Protein AF-A0A9D9MUZ7-F1 (afdb_monomer_lite)

Sequence (66 aa):
MPKTSVTVFAPATVANLGSGFDVFGLAISGLGDSLRMEPNTYGGIRIRSIKGDDGKLSTDPEQNTA

Radius of gyration: 15.8 Å; chains: 1; bounding box: 38×33×30 Å

Structure (mmCIF, N/CA/C/O backbone):
data_AF-A0A9D9MUZ7-F1
#
_entry.id   AF-A0A9D9MUZ7-F1
#
loop_
_atom_site.group_PDB
_atom_site.id
_atom_site.type_symbol
_atom_site.label_atom_id
_atom_site.label_alt_id
_atom_site.label_comp_id
_atom_site.label_asym_id
_atom_site.label_entity_id
_atom_site.label_seq_id
_atom_site.pdbx_PDB_ins_code
_atom_site.Cartn_x
_atom_site.Cartn_y
_atom_site.Cartn_z
_atom_site.occupancy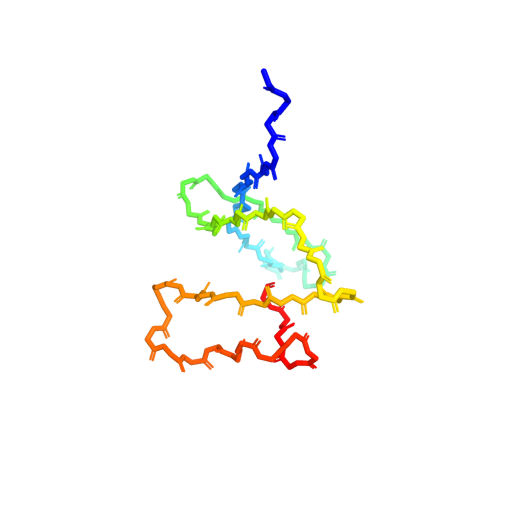
_atom_site.B_iso_or_equiv
_atom_site.auth_seq_id
_atom_site.auth_comp_id
_atom_site.auth_asym_id
_atom_site.auth_atom_id
_atom_site.pdbx_PDB_model_num
ATOM 1 N N . MET A 1 1 ? -13.401 23.340 13.472 1.00 52.66 1 MET A N 1
ATOM 2 C CA . MET A 1 1 ? -13.521 21.932 13.910 1.00 52.66 1 MET A CA 1
ATOM 3 C C . MET A 1 1 ? -12.240 21.213 13.514 1.00 52.66 1 MET A C 1
ATOM 5 O O . MET A 1 1 ? -11.821 21.413 12.377 1.00 52.66 1 MET A O 1
ATOM 9 N N . PRO A 1 2 ? -11.572 20.466 14.408 1.00 57.50 2 PRO A N 1
ATOM 10 C CA . PRO A 1 2 ? -10.396 19.694 14.016 1.00 57.50 2 PRO A CA 1
ATOM 11 C C . PRO A 1 2 ? -10.797 18.662 12.953 1.00 57.50 2 PRO A C 1
ATOM 13 O O . PRO A 1 2 ? -11.876 18.075 13.035 1.00 57.50 2 PRO A O 1
ATOM 16 N N . LYS A 1 3 ? -9.960 18.476 11.925 1.00 59.44 3 LYS A N 1
ATOM 17 C CA . LYS A 1 3 ? -10.177 17.435 10.911 1.00 59.44 3 LYS A CA 1
ATOM 18 C C . LYS A 1 3 ? -10.179 16.074 11.614 1.00 59.44 3 LYS A C 1
ATOM 20 O O . LYS A 1 3 ? -9.167 15.677 12.174 1.00 59.44 3 LYS A O 1
ATOM 25 N N . THR A 1 4 ? -11.298 15.359 11.561 1.00 88.56 4 THR A N 1
ATOM 26 C CA . THR A 1 4 ? -11.460 14.016 12.147 1.00 88.56 4 THR A CA 1
ATOM 27 C C . THR A 1 4 ? -10.967 12.902 11.224 1.00 88.56 4 THR A C 1
ATOM 29 O O . THR A 1 4 ? -11.195 11.732 11.498 1.00 88.56 4 THR A O 1
ATOM 32 N N . SER A 1 5 ? -10.303 13.235 10.116 1.00 93.25 5 SER A N 1
ATOM 33 C CA . SER A 1 5 ? -9.775 12.249 9.175 1.00 93.25 5 SER A CA 1
ATOM 34 C C . SER A 1 5 ? -8.454 12.694 8.565 1.00 93.25 5 SER A C 1
ATOM 36 O O . SER A 1 5 ? -8.280 13.882 8.279 1.00 93.25 5 SER A O 1
ATOM 38 N N . VAL A 1 6 ? -7.582 11.729 8.285 1.00 95.81 6 VAL A N 1
ATOM 39 C CA . VAL A 1 6 ? -6.321 11.904 7.557 1.00 95.81 6 VAL A CA 1
ATOM 40 C C . VAL A 1 6 ? -6.386 11.149 6.232 1.00 95.81 6 VAL A C 1
ATOM 42 O O . VAL A 1 6 ? -6.938 10.051 6.172 1.00 95.81 6 VAL A O 1
ATOM 45 N N . THR A 1 7 ? -5.836 11.747 5.176 1.00 96.69 7 THR A N 1
ATOM 46 C CA . THR A 1 7 ? -5.652 11.093 3.877 1.00 96.69 7 THR A CA 1
ATOM 47 C C . THR A 1 7 ? -4.175 11.136 3.521 1.00 96.69 7 THR A C 1
ATOM 49 O O . THR A 1 7 ? -3.559 12.197 3.626 1.00 96.69 7 THR A O 1
ATOM 52 N N . VAL A 1 8 ? -3.625 10.002 3.100 1.00 96.94 8 VAL A N 1
ATOM 53 C CA . VAL A 1 8 ? -2.231 9.848 2.674 1.00 96.94 8 VAL A CA 1
ATOM 54 C C . VAL A 1 8 ? -2.169 9.182 1.304 1.00 96.94 8 VAL A C 1
ATOM 56 O O . VAL A 1 8 ? -3.094 8.468 0.915 1.00 96.94 8 VAL A O 1
ATOM 59 N N . PHE A 1 9 ? -1.074 9.425 0.590 1.00 97.50 9 PHE A N 1
ATOM 60 C CA . PHE A 1 9 ? -0.730 8.754 -0.660 1.00 97.50 9 PHE A CA 1
ATOM 61 C C . PHE A 1 9 ? 0.605 8.031 -0.472 1.00 97.50 9 PHE A C 1
ATOM 63 O O . PHE A 1 9 ? 1.566 8.648 -0.006 1.00 97.50 9 PHE A O 1
ATOM 70 N N . ALA A 1 10 ? 0.656 6.749 -0.821 1.00 96.50 10 ALA A N 1
ATOM 71 C CA . ALA A 1 10 ? 1.854 5.922 -0.777 1.00 96.50 10 ALA A CA 1
ATOM 72 C C . ALA A 1 10 ? 2.297 5.606 -2.216 1.00 96.50 10 ALA A C 1
ATOM 74 O O . ALA A 1 10 ? 1.538 4.964 -2.941 1.00 96.50 10 ALA A O 1
ATOM 75 N N . PRO A 1 11 ? 3.481 6.064 -2.665 1.00 97.94 11 PRO A N 1
ATOM 76 C CA . PRO A 1 11 ? 3.946 5.808 -4.023 1.00 97.94 11 PRO A CA 1
ATOM 77 C C . PRO A 1 11 ? 4.294 4.332 -4.232 1.00 97.94 11 PRO A C 1
ATOM 79 O O . PRO A 1 11 ? 4.804 3.665 -3.331 1.00 97.94 11 PRO A O 1
ATOM 82 N N . ALA A 1 12 ? 4.091 3.853 -5.456 1.00 97.56 12 ALA A N 1
ATOM 83 C CA . ALA A 1 12 ? 4.590 2.564 -5.904 1.00 97.56 12 ALA A CA 1
ATOM 84 C C . ALA A 1 12 ? 6.126 2.525 -5.831 1.00 97.56 12 ALA A C 1
ATOM 86 O O . ALA A 1 12 ? 6.806 3.556 -5.905 1.00 97.56 12 ALA A O 1
ATOM 87 N N . THR A 1 13 ? 6.683 1.322 -5.707 1.00 97.06 13 THR A N 1
ATOM 88 C CA . THR A 1 13 ? 8.128 1.107 -5.607 1.00 97.06 13 THR A CA 1
ATOM 89 C C . THR A 1 13 ? 8.617 0.080 -6.623 1.00 97.06 13 THR A C 1
ATOM 91 O O . THR A 1 13 ? 7.882 -0.802 -7.062 1.00 97.06 13 THR A O 1
ATOM 94 N N . VAL A 1 14 ? 9.887 0.200 -7.001 1.00 96.56 14 VAL A N 1
ATOM 95 C CA . VAL A 1 14 ? 10.634 -0.824 -7.737 1.00 96.56 14 VAL A CA 1
ATOM 96 C C . VAL A 1 14 ? 11.688 -1.390 -6.798 1.00 96.56 14 VAL A C 1
ATOM 98 O O . VAL A 1 14 ? 12.497 -0.632 -6.263 1.00 96.56 14 VAL A O 1
ATOM 101 N N . ALA A 1 15 ? 11.681 -2.707 -6.603 1.00 96.06 15 ALA A N 1
ATOM 102 C CA . ALA A 1 15 ? 12.633 -3.418 -5.752 1.00 96.06 15 ALA A CA 1
ATOM 103 C C . ALA A 1 15 ? 13.734 -4.119 -6.567 1.00 96.06 15 ALA A C 1
ATOM 105 O O . ALA A 1 15 ? 13.642 -4.251 -7.791 1.00 96.06 15 ALA A O 1
ATOM 106 N N . ASN A 1 16 ? 14.759 -4.606 -5.865 1.00 94.12 16 ASN A N 1
ATOM 107 C CA . ASN A 1 16 ? 15.849 -5.476 -6.323 1.00 94.12 16 ASN A CA 1
ATOM 108 C C . ASN A 1 16 ? 16.846 -4.860 -7.319 1.00 94.12 16 ASN A C 1
ATOM 110 O O . ASN A 1 16 ? 18.023 -5.188 -7.252 1.00 94.12 16 ASN A O 1
ATOM 114 N N . LEU A 1 17 ? 16.419 -3.965 -8.221 1.00 93.25 17 LEU A N 1
ATOM 115 C CA . LEU A 1 17 ? 17.268 -3.166 -9.126 1.00 93.25 17 LEU A CA 1
ATOM 116 C C . LEU A 1 17 ? 18.529 -3.912 -9.636 1.00 93.25 17 LEU A C 1
ATOM 118 O O . LEU A 1 17 ? 19.660 -3.448 -9.488 1.00 93.25 17 LEU A O 1
ATOM 122 N N . GLY A 1 18 ? 18.327 -5.093 -10.232 1.00 92.44 18 GLY A N 1
ATOM 123 C CA . GLY A 1 18 ? 19.401 -5.945 -10.752 1.00 92.44 18 GLY A CA 1
ATOM 124 C C . GLY A 1 18 ? 20.117 -6.736 -9.655 1.00 92.44 18 GLY A C 1
ATOM 125 O O . GLY A 1 18 ? 19.518 -7.596 -9.017 1.00 92.44 18 GLY A O 1
ATOM 126 N N . SER A 1 19 ? 21.411 -6.472 -9.454 1.00 91.69 19 SER A N 1
ATOM 127 C CA . SER A 1 19 ? 22.237 -7.171 -8.456 1.00 91.69 19 SER A CA 1
ATOM 128 C C . SER A 1 19 ? 21.892 -6.821 -7.002 1.00 91.69 19 SER A C 1
ATOM 130 O O . SER A 1 19 ? 22.502 -7.368 -6.091 1.00 91.69 19 SER A O 1
ATOM 132 N N . GLY A 1 20 ? 20.955 -5.900 -6.772 1.00 95.31 20 GLY A N 1
ATOM 133 C CA . GLY A 1 20 ? 20.541 -5.427 -5.451 1.00 95.31 20 GLY A CA 1
ATOM 134 C C . GLY A 1 20 ? 19.379 -6.207 -4.841 1.00 95.31 20 GLY A C 1
ATOM 135 O O . GLY A 1 20 ? 18.564 -5.597 -4.147 1.00 95.31 20 GLY A O 1
ATOM 13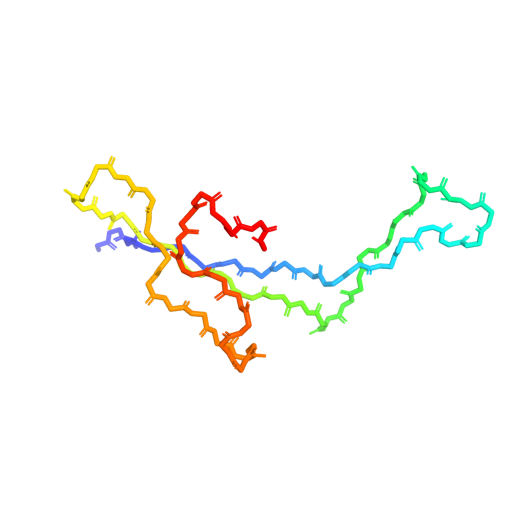6 N N . PHE A 1 21 ? 19.267 -7.508 -5.135 1.00 96.25 21 PHE A N 1
ATOM 137 C CA . PHE A 1 21 ? 18.224 -8.379 -4.588 1.00 96.25 21 PHE A CA 1
ATOM 138 C C . PHE A 1 21 ? 18.122 -8.220 -3.065 1.00 96.25 21 PHE A C 1
ATOM 140 O O . PHE A 1 21 ? 19.134 -8.316 -2.374 1.00 96.25 21 PHE A O 1
ATOM 147 N N . ASP A 1 22 ? 16.919 -7.924 -2.571 1.00 94.69 22 ASP A N 1
ATOM 148 C CA . ASP A 1 22 ? 16.591 -7.656 -1.162 1.00 94.69 22 ASP A CA 1
ATOM 149 C C . ASP A 1 22 ? 17.372 -6.503 -0.487 1.00 94.69 22 ASP A C 1
ATOM 151 O O . ASP A 1 22 ? 17.325 -6.344 0.732 1.00 94.69 22 ASP A O 1
ATOM 155 N N . VAL A 1 23 ? 18.061 -5.648 -1.255 1.00 96.38 23 VAL A N 1
ATOM 156 C CA . VAL A 1 23 ? 18.825 -4.497 -0.726 1.00 96.38 23 VAL A CA 1
ATOM 157 C C . VAL A 1 23 ? 18.333 -3.170 -1.295 1.00 96.38 23 VAL A C 1
ATOM 159 O O . VAL A 1 23 ? 18.255 -2.175 -0.575 1.00 96.38 23 VAL A O 1
ATOM 162 N N . PHE A 1 24 ? 18.017 -3.122 -2.589 1.00 96.81 24 PHE A N 1
ATOM 163 C CA . PHE A 1 24 ? 17.666 -1.875 -3.263 1.00 96.81 24 PHE A CA 1
ATOM 164 C C . PHE A 1 24 ? 16.160 -1.707 -3.464 1.00 96.81 24 PHE A C 1
ATOM 166 O O . PHE A 1 24 ? 15.452 -2.638 -3.849 1.00 96.81 24 PHE A O 1
ATOM 173 N N . GLY A 1 25 ? 15.695 -0.470 -3.279 1.00 96.44 25 GLY A N 1
ATOM 174 C CA . GLY A 1 25 ? 14.327 -0.047 -3.553 1.00 96.44 25 GLY A CA 1
ATOM 175 C C . GLY A 1 25 ? 14.263 1.429 -3.943 1.00 96.44 25 GLY A C 1
ATOM 176 O O . GLY A 1 25 ? 15.014 2.248 -3.414 1.00 96.44 25 GLY A O 1
ATOM 177 N N . LEU A 1 26 ? 13.370 1.770 -4.873 1.00 97.06 26 LEU A N 1
ATOM 178 C CA . LEU A 1 26 ? 13.139 3.137 -5.344 1.00 97.06 26 LEU A CA 1
ATOM 179 C C . LEU A 1 26 ? 11.639 3.431 -5.412 1.00 97.06 26 LEU A C 1
ATOM 181 O O . LEU A 1 26 ? 10.899 2.687 -6.050 1.00 97.06 26 LEU A O 1
ATOM 185 N N . ALA A 1 27 ? 11.200 4.534 -4.805 1.00 97.62 27 ALA A N 1
ATOM 186 C CA . ALA A 1 27 ? 9.844 5.048 -4.987 1.00 97.62 27 ALA A CA 1
ATOM 187 C C . ALA A 1 27 ? 9.711 5.756 -6.341 1.00 97.62 27 ALA A C 1
ATOM 189 O O . ALA A 1 27 ? 10.585 6.535 -6.727 1.00 97.62 27 ALA A O 1
ATOM 190 N N . ILE A 1 28 ? 8.605 5.514 -7.044 1.00 97.12 28 ILE A N 1
ATOM 191 C CA . ILE A 1 28 ? 8.298 6.158 -8.323 1.00 97.12 28 ILE A CA 1
ATOM 192 C C . ILE A 1 28 ? 7.183 7.191 -8.162 1.00 97.12 28 ILE A C 1
ATOM 194 O O . ILE A 1 28 ? 6.305 7.069 -7.311 1.00 97.12 28 ILE A O 1
ATOM 198 N N . SER A 1 29 ? 7.222 8.242 -8.976 1.00 95.38 29 SER A N 1
ATOM 199 C CA . SER A 1 29 ? 6.196 9.282 -8.961 1.00 95.38 29 SER A CA 1
ATOM 200 C C . SER A 1 29 ? 4.944 8.859 -9.737 1.00 95.38 29 SER A C 1
ATOM 202 O O . SER A 1 29 ? 5.001 8.098 -10.700 1.00 95.38 29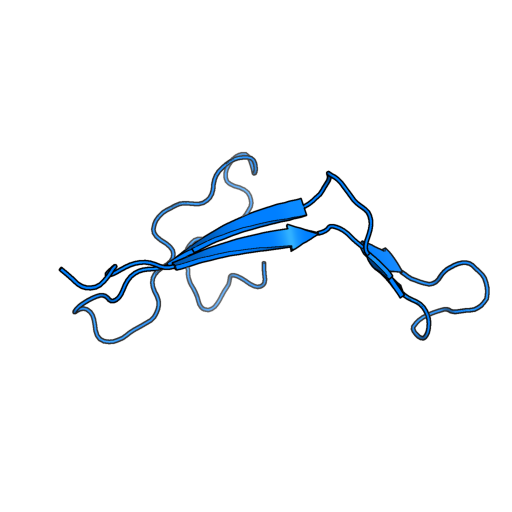 SER A O 1
ATOM 204 N N . GLY A 1 30 ? 3.790 9.384 -9.322 1.00 94.19 30 GLY A N 1
ATOM 205 C CA . GLY A 1 30 ? 2.516 9.268 -10.041 1.00 94.19 30 GLY A CA 1
ATOM 206 C C . GLY A 1 30 ? 1.710 7.997 -9.761 1.00 94.19 30 GLY A C 1
ATOM 207 O O . GLY A 1 30 ? 0.496 8.094 -9.607 1.00 94.19 30 GLY A O 1
ATOM 208 N N . LEU A 1 31 ? 2.353 6.833 -9.658 1.00 96.19 31 LEU A N 1
ATOM 209 C CA . LEU A 1 31 ? 1.688 5.565 -9.328 1.00 96.19 31 LEU A CA 1
ATOM 210 C C . LEU A 1 31 ? 1.742 5.292 -7.825 1.00 96.19 31 LEU A C 1
ATOM 212 O O . LEU A 1 31 ? 2.749 5.594 -7.188 1.00 96.19 31 LEU A O 1
ATOM 216 N N . GLY A 1 32 ? 0.678 4.719 -7.265 1.00 96.12 32 GLY A N 1
ATOM 217 C CA . GLY A 1 32 ? 0.578 4.409 -5.841 1.00 96.12 32 GLY A CA 1
ATOM 218 C C . GLY A 1 32 ? -0.863 4.334 -5.346 1.00 96.12 32 GLY A C 1
ATOM 219 O O . GLY A 1 32 ? -1.803 4.516 -6.122 1.00 96.12 32 GLY A O 1
ATOM 220 N N . ASP A 1 33 ? -1.015 4.133 -4.042 1.00 97.00 33 ASP A N 1
ATOM 221 C CA . ASP A 1 33 ? -2.303 3.957 -3.375 1.00 97.00 33 ASP A CA 1
ATOM 222 C C . ASP A 1 33 ? -2.656 5.145 -2.478 1.00 97.00 33 ASP A C 1
ATOM 224 O O . ASP A 1 33 ? -1.796 5.857 -1.956 1.00 97.00 33 ASP A O 1
ATOM 228 N N . SER A 1 34 ? -3.957 5.376 -2.290 1.00 96.94 34 SER A N 1
ATOM 229 C CA . SER A 1 34 ? -4.480 6.414 -1.395 1.00 96.94 34 SER A CA 1
ATOM 230 C C . SER A 1 34 ? -5.251 5.793 -0.239 1.00 96.94 34 SER A C 1
ATOM 232 O O . SER A 1 34 ? -6.189 5.028 -0.455 1.00 96.94 34 SER A O 1
ATOM 234 N N . LEU A 1 35 ? -4.929 6.201 0.987 1.00 96.38 35 LEU A N 1
ATOM 235 C CA . LEU A 1 35 ? -5.586 5.726 2.202 1.00 96.38 35 LEU A CA 1
ATOM 236 C C . LEU A 1 35 ? -6.236 6.891 2.941 1.00 96.38 35 LEU A C 1
ATOM 238 O O . LEU A 1 35 ? -5.598 7.910 3.200 1.00 96.38 35 LEU A O 1
ATOM 242 N N . ARG A 1 36 ? -7.511 6.733 3.309 1.00 96.44 36 ARG A N 1
ATOM 243 C CA . ARG A 1 36 ? -8.235 7.669 4.177 1.00 96.44 36 ARG A CA 1
ATOM 244 C C . ARG A 1 36 ? -8.645 6.964 5.461 1.00 96.44 36 ARG A C 1
ATOM 246 O O . ARG A 1 36 ? -9.342 5.956 5.412 1.00 96.44 36 ARG A O 1
ATOM 253 N N . MET A 1 37 ? -8.278 7.544 6.597 1.00 95.12 37 MET A N 1
ATOM 254 C CA . MET A 1 37 ? -8.578 7.014 7.924 1.00 95.12 37 MET A CA 1
ATOM 255 C C . MET A 1 37 ? -9.295 8.055 8.781 1.00 95.12 37 MET A C 1
ATOM 257 O O . MET A 1 37 ? -9.009 9.250 8.704 1.00 95.12 37 MET A O 1
ATOM 261 N N . GLU A 1 38 ? -10.219 7.590 9.613 1.00 94.38 38 GLU A N 1
ATOM 262 C CA . GLU A 1 38 ? -10.937 8.382 10.612 1.00 94.38 38 GLU A CA 1
ATOM 263 C C . GLU A 1 38 ? -11.128 7.543 11.890 1.00 94.38 38 GLU A C 1
ATOM 265 O O . GLU A 1 38 ? -11.272 6.319 11.784 1.00 94.38 38 GLU A O 1
ATOM 270 N N . PRO A 1 39 ? -11.134 8.155 13.091 1.00 93.75 39 PRO A N 1
ATOM 271 C CA . PRO A 1 39 ? -11.463 7.458 14.326 1.00 93.75 39 PRO A CA 1
ATOM 272 C C . PRO A 1 39 ? -12.842 6.805 14.251 1.00 93.75 39 PRO A C 1
ATOM 274 O O . PRO A 1 39 ? -13.768 7.317 13.619 1.00 93.75 39 PRO A O 1
ATOM 277 N N . ASN A 1 40 ? -12.988 5.675 14.935 1.00 90.69 40 ASN A N 1
ATOM 278 C CA . ASN A 1 40 ? -14.252 4.966 15.057 1.00 90.69 40 ASN A CA 1
ATOM 279 C C . ASN A 1 40 ? -14.520 4.613 16.530 1.00 90.69 40 ASN A C 1
ATOM 281 O O . ASN A 1 40 ? -13.629 4.705 17.371 1.00 90.69 40 ASN A O 1
ATOM 285 N N . THR A 1 41 ? -15.754 4.219 16.841 1.00 92.06 41 THR A N 1
ATOM 286 C CA . THR A 1 41 ? -16.195 3.889 18.207 1.00 92.06 41 THR A CA 1
ATOM 287 C C . THR A 1 41 ? -16.237 2.384 18.488 1.00 92.06 41 THR A C 1
ATOM 289 O O . THR A 1 41 ? -16.742 1.975 19.526 1.00 92.06 41 THR A O 1
ATOM 292 N N . TYR A 1 42 ? -15.753 1.547 17.568 1.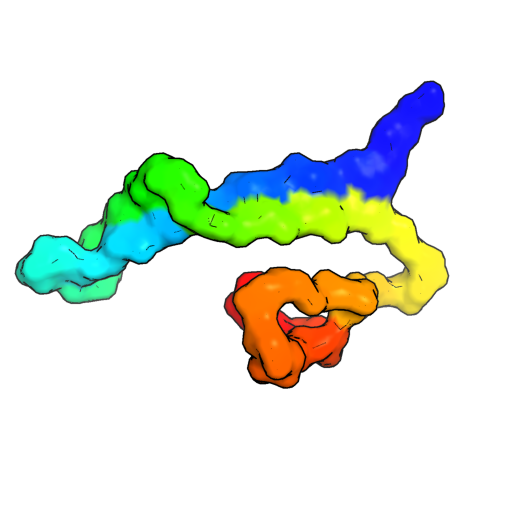00 86.00 42 TYR A N 1
ATOM 293 C CA . TYR A 1 42 ? -15.880 0.086 17.628 1.00 86.00 42 TYR A CA 1
ATOM 294 C C . TYR A 1 42 ? -14.729 -0.599 18.380 1.00 86.00 42 TYR A C 1
ATOM 296 O O . TYR A 1 42 ? -14.736 -1.817 18.508 1.00 86.00 42 TYR A O 1
ATOM 304 N N . GLY A 1 43 ? -13.746 0.162 18.874 1.00 89.38 43 GLY A N 1
ATOM 305 C CA . GLY A 1 43 ? -12.640 -0.377 19.673 1.00 89.38 43 GLY A CA 1
ATOM 306 C C . GLY A 1 43 ? -11.616 -1.199 1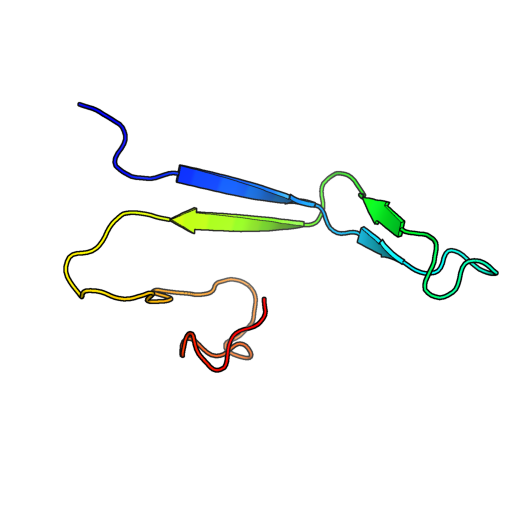8.880 1.00 89.38 43 GLY A C 1
ATOM 307 O O . GLY A 1 43 ? -10.844 -1.932 19.485 1.00 89.38 43 GLY A O 1
ATOM 308 N N . GLY A 1 44 ? -11.594 -1.082 17.548 1.00 91.56 44 GLY A N 1
ATOM 309 C CA . GLY A 1 44 ? -10.679 -1.829 16.683 1.00 91.56 44 GLY A CA 1
ATOM 310 C C . GLY A 1 44 ? -10.527 -1.228 15.285 1.00 91.56 44 GLY A C 1
ATOM 311 O O . GLY A 1 44 ? -11.182 -0.240 14.927 1.00 91.56 44 GLY A O 1
ATOM 312 N N . ILE A 1 45 ? -9.647 -1.830 14.484 1.00 94.38 45 ILE A N 1
ATOM 313 C CA . ILE A 1 45 ? -9.439 -1.459 13.080 1.00 94.38 45 ILE A CA 1
ATOM 314 C C . ILE A 1 45 ? -10.578 -2.041 12.242 1.00 94.38 45 ILE A C 1
ATOM 316 O O . ILE A 1 45 ? -10.996 -3.178 12.434 1.00 94.38 45 ILE A O 1
ATOM 320 N N . ARG A 1 46 ? -11.096 -1.253 11.296 1.00 95.25 46 ARG A N 1
ATOM 321 C CA . ARG A 1 46 ? -12.089 -1.721 10.329 1.00 95.25 46 ARG A CA 1
ATOM 322 C C . ARG A 1 46 ? -11.787 -1.153 8.956 1.00 95.25 46 ARG A C 1
ATOM 324 O O . ARG A 1 46 ? -11.815 0.064 8.770 1.00 95.25 46 ARG A O 1
ATOM 331 N N . ILE A 1 47 ? -11.601 -2.039 7.986 1.00 96.38 47 ILE A N 1
ATOM 332 C CA . ILE A 1 47 ? -11.505 -1.667 6.578 1.00 96.38 47 ILE A CA 1
ATOM 333 C C . ILE A 1 47 ? -12.932 -1.511 6.054 1.00 96.38 47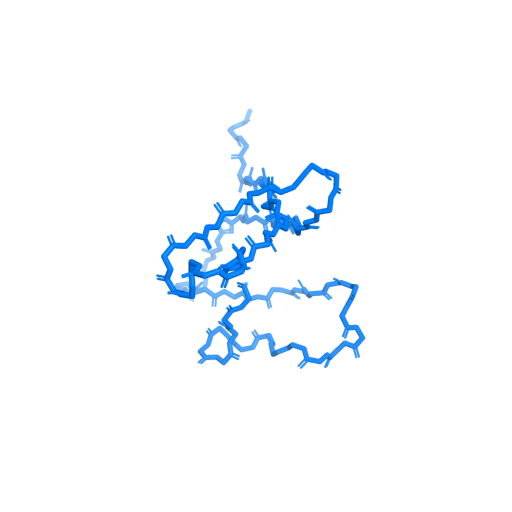 ILE A C 1
ATOM 335 O O . ILE A 1 47 ? -13.698 -2.468 5.982 1.00 96.38 47 ILE A O 1
ATOM 339 N N . ARG A 1 48 ? -13.341 -0.272 5.760 1.00 95.06 48 ARG A N 1
ATOM 340 C CA . ARG A 1 48 ? -14.723 0.019 5.333 1.00 95.06 48 ARG A CA 1
ATOM 341 C C . ARG A 1 48 ? -14.970 -0.277 3.858 1.00 95.06 48 ARG A C 1
ATOM 343 O O . ARG A 1 48 ? -16.083 -0.640 3.496 1.00 95.06 48 ARG A O 1
ATOM 350 N N . SER A 1 49 ? -13.965 -0.057 3.017 1.00 96.12 49 SER A N 1
ATOM 351 C CA . SER A 1 49 ? -14.055 -0.243 1.571 1.00 96.12 49 SER A CA 1
ATOM 352 C C . SER A 1 49 ? -12.669 -0.234 0.947 1.00 96.12 49 SER A C 1
ATOM 354 O O . SER A 1 49 ? -11.847 0.599 1.328 1.00 96.12 49 SER A O 1
ATOM 356 N N . ILE A 1 50 ? -12.478 -1.063 -0.071 1.00 97.75 50 ILE A N 1
ATOM 357 C CA . ILE A 1 50 ? -11.314 -1.063 -0.958 1.00 97.75 50 ILE A CA 1
ATOM 358 C C . ILE A 1 50 ? -11.834 -0.768 -2.370 1.00 97.75 50 ILE A C 1
ATOM 360 O O . ILE A 1 50 ? -12.924 -1.211 -2.733 1.00 97.75 50 ILE A O 1
ATOM 364 N N . LYS A 1 51 ? -11.113 0.046 -3.145 1.00 97.12 51 LYS A N 1
ATOM 365 C CA . LYS A 1 51 ? -11.506 0.458 -4.502 1.00 97.12 51 LYS A CA 1
ATOM 366 C C . LYS A 1 51 ? -10.358 0.189 -5.470 1.00 97.12 51 LYS A C 1
ATOM 368 O O . LYS A 1 51 ? -9.211 0.345 -5.081 1.00 97.12 51 LYS A O 1
ATOM 373 N N . GLY A 1 52 ? -10.682 -0.145 -6.721 1.00 95.75 52 GLY A N 1
ATOM 374 C CA . GLY A 1 52 ? -9.684 -0.381 -7.777 1.00 95.75 52 GLY A CA 1
ATOM 375 C C . GLY A 1 52 ? -9.070 -1.785 -7.795 1.00 95.75 52 GLY A C 1
ATOM 376 O O . GLY A 1 52 ? -8.109 -2.002 -8.518 1.00 95.75 52 GLY A O 1
ATOM 377 N N . ASP A 1 53 ? -9.625 -2.721 -7.023 1.00 95.25 53 ASP A N 1
ATOM 378 C CA . ASP A 1 53 ? -9.060 -4.063 -6.815 1.00 95.25 53 ASP A CA 1
ATOM 379 C C . ASP A 1 53 ? -9.996 -5.215 -7.264 1.00 95.25 53 ASP A C 1
ATOM 381 O O . ASP A 1 53 ? -9.666 -6.393 -7.172 1.00 95.25 53 ASP A O 1
ATOM 385 N N . ASP A 1 54 ? -11.186 -4.906 -7.784 1.00 95.69 54 ASP A N 1
ATOM 386 C CA . ASP A 1 54 ? -12.166 -5.912 -8.239 1.00 95.69 54 ASP A CA 1
ATOM 387 C C . ASP A 1 54 ? -12.564 -6.956 -7.169 1.00 95.69 54 ASP A C 1
ATOM 389 O O . ASP A 1 54 ? -13.014 -8.054 -7.492 1.00 95.69 54 ASP A O 1
ATOM 393 N N . GLY A 1 55 ? -12.429 -6.608 -5.883 1.00 94.38 55 GLY A N 1
ATOM 394 C CA . GLY A 1 55 ? -12.846 -7.449 -4.756 1.00 94.38 55 GLY A CA 1
ATOM 395 C C . GLY A 1 55 ? -11.884 -8.589 -4.415 1.00 94.38 55 GLY A C 1
ATOM 396 O O . GLY A 1 55 ? -12.320 -9.587 -3.844 1.00 94.38 55 GLY A O 1
ATOM 397 N N . LYS A 1 56 ? -10.601 -8.471 -4.767 1.00 95.56 56 LYS A N 1
ATOM 398 C CA . LYS A 1 56 ? -9.581 -9.495 -4.496 1.00 95.56 56 LYS A CA 1
ATOM 399 C C . LYS A 1 56 ? -9.014 -9.402 -3.077 1.00 95.56 56 LYS A C 1
ATOM 401 O O . LYS A 1 56 ? -8.622 -10.418 -2.511 1.00 95.56 56 LYS A O 1
ATOM 406 N N . LEU A 1 57 ? -8.970 -8.208 -2.500 1.00 96.88 57 LEU A N 1
ATOM 407 C CA . LEU A 1 57 ? -8.433 -7.921 -1.179 1.00 96.88 57 LEU A CA 1
ATOM 408 C C . LEU A 1 57 ? -9.499 -8.104 -0.098 1.00 96.88 57 LEU A C 1
ATOM 410 O O . LEU A 1 57 ? -10.638 -7.646 -0.215 1.00 96.88 57 LEU A O 1
ATOM 414 N N . SER A 1 58 ? -9.094 -8.740 1.001 1.00 97.12 58 SER A N 1
ATOM 415 C CA . SER A 1 58 ? -9.951 -8.945 2.167 1.00 97.12 58 SER A CA 1
ATOM 416 C C . SER A 1 58 ? -10.240 -7.628 2.886 1.00 97.12 58 SER A C 1
ATOM 418 O O . SER A 1 58 ? -9.348 -6.806 3.075 1.00 97.12 58 SER A O 1
ATOM 420 N N . THR A 1 59 ? -11.473 -7.428 3.354 1.00 96.62 59 THR A N 1
ATOM 421 C CA . THR A 1 59 ? -11.803 -6.342 4.296 1.00 96.62 59 THR A CA 1
ATOM 422 C C . THR A 1 59 ? -11.663 -6.758 5.763 1.00 96.62 59 THR A C 1
ATOM 424 O O . THR A 1 59 ? -11.897 -5.938 6.652 1.00 96.62 59 THR A O 1
ATOM 427 N N . ASP A 1 60 ? -11.327 -8.022 6.030 1.00 96.31 60 ASP A N 1
ATOM 428 C CA . ASP A 1 60 ? -10.953 -8.477 7.368 1.00 96.31 60 ASP A CA 1
ATOM 429 C C . ASP A 1 60 ? -9.554 -7.926 7.705 1.00 96.31 60 ASP A C 1
ATOM 431 O O . ASP A 1 60 ? -8.602 -8.247 6.987 1.00 96.31 60 ASP A O 1
ATOM 435 N N . PRO A 1 61 ? -9.409 -7.088 8.751 1.00 94.81 61 PRO A N 1
ATOM 436 C CA . PRO A 1 61 ? -8.126 -6.491 9.115 1.00 94.81 61 PRO A CA 1
ATOM 437 C C . PRO A 1 61 ? -7.040 -7.521 9.457 1.00 94.81 61 PRO A C 1
ATOM 439 O O . PRO A 1 61 ? -5.870 -7.221 9.262 1.00 94.81 61 PRO A O 1
ATOM 442 N N . GLU A 1 62 ? -7.396 -8.728 9.903 1.00 96.00 62 GLU A N 1
ATOM 443 C CA . GLU A 1 62 ? -6.422 -9.788 10.217 1.00 96.00 62 GLU A CA 1
ATOM 444 C C . GLU A 1 62 ? -5.949 -10.552 8.966 1.00 96.00 62 GLU A C 1
ATOM 446 O O . GLU A 1 62 ? -5.042 -11.377 9.037 1.00 96.00 62 GLU A O 1
ATOM 451 N N . GLN A 1 63 ? -6.574 -10.307 7.810 1.00 96.44 63 GLN A N 1
ATOM 452 C CA . GLN A 1 63 ? -6.270 -10.959 6.530 1.00 96.44 63 GLN A CA 1
ATOM 453 C C . GLN A 1 63 ? -5.880 -9.948 5.440 1.00 96.44 63 GLN A C 1
ATOM 455 O O . GLN A 1 63 ? -5.768 -10.314 4.269 1.00 96.44 63 GLN A O 1
ATOM 460 N N . ASN A 1 64 ? -5.714 -8.671 5.794 1.00 96.06 64 ASN A N 1
ATOM 461 C CA . ASN A 1 64 ? -5.328 -7.616 4.867 1.00 96.06 64 ASN A CA 1
ATOM 462 C C . ASN A 1 64 ? -3.917 -7.115 5.202 1.00 96.06 64 ASN A C 1
ATOM 464 O O . ASN A 1 64 ? -3.659 -6.661 6.313 1.00 96.06 64 ASN A O 1
ATOM 468 N N . THR A 1 65 ? -3.014 -7.203 4.228 1.00 89.88 65 THR A N 1
ATOM 469 C CA . THR A 1 65 ? -1.611 -6.767 4.338 1.00 89.88 65 THR A CA 1
ATOM 470 C C . THR A 1 65 ? -1.262 -5.673 3.329 1.00 89.88 65 THR A C 1
ATOM 472 O O . THR A 1 65 ? -0.084 -5.501 3.015 1.00 89.88 65 THR A O 1
ATOM 475 N N . ALA A 1 66 ? -2.277 -5.034 2.739 1.00 70.19 66 ALA A N 1
ATOM 476 C CA . ALA A 1 66 ? -2.096 -3.990 1.736 1.00 70.19 66 ALA A CA 1
ATOM 477 C C . ALA A 1 66 ? -1.634 -2.673 2.376 1.00 70.19 66 ALA A C 1
ATOM 479 O O . ALA A 1 66 ? -2.070 -2.369 3.512 1.00 70.19 66 ALA A O 1
#

Secondary structure (DSSP, 8-state):
-----EEEEEEEEEE-TTT-TTT-EEEEEEEEEEEEE---SSSS-------SSTT-S--SGGG---

Foldseek 3Di:
DPPQKDKDWDFDKDPCPDVCHVHDMDGDPPHTDMDMDGDDDPPDDFQPDDPPPVPPADRPPVRGPD

pLDDT: mean 93.03, std 8.86, range [52.66, 97.94]